Protein AF-A0A2V7S910-F1 (afdb_monomer)

Sequence (69 aa):
MNATPRIPPPVNEPVLSYAPGAAERVELKRALKDLSARQIEIPLIVGGEEVRTGTTVEAVMPHCYRHVL

pLDDT: mean 94.65, std 6.58, range [55.25, 98.31]

Solvent-accessible surface area (backbone atoms only — not comparable to full-atom values): 4834 Å² total; per-residue (Å²): 137,92,78,84,83,82,78,78,81,89,74,85,81,81,85,79,82,62,47,93,91,36,67,67,36,53,51,50,53,50,51,53,52,60,51,72,72,43,68,63,88,83,64,47,75,60,98,85,41,83,44,83,85,85,82,79,79,86,55,51,40,85,94,46,66,90,42,68,62

Mean predicted aligned error: 5.02 Å

Structure (mmCIF, N/CA/C/O backbone):
data_AF-A0A2V7S910-F1
#
_entry.id   AF-A0A2V7S910-F1
#
loop_
_atom_site.group_PDB
_atom_site.id
_atom_site.type_symbol
_atom_site.label_atom_id
_atom_site.label_alt_id
_atom_site.label_comp_id
_atom_site.label_asym_id
_atom_site.label_entity_id
_atom_site.label_seq_id
_atom_site.pdbx_PDB_ins_code
_atom_site.Cartn_x
_atom_site.Cartn_y
_atom_site.Cartn_z
_atom_site.occupancy
_atom_site.B_iso_or_equiv
_atom_site.auth_seq_id
_atom_site.auth_comp_id
_atom_site.auth_asym_id
_atom_site.auth_atom_id
_atom_site.pdbx_PDB_model_num
ATOM 1 N N . MET A 1 1 ? 31.030 11.037 22.736 1.00 55.25 1 MET A N 1
ATOM 2 C CA . MET A 1 1 ? 31.246 11.252 21.288 1.00 55.25 1 MET A CA 1
ATOM 3 C C . MET A 1 1 ? 30.777 12.659 20.965 1.00 55.25 1 MET A C 1
ATOM 5 O O . MET A 1 1 ? 29.605 12.925 21.179 1.00 55.25 1 MET A O 1
ATOM 9 N N . ASN A 1 2 ? 31.668 13.541 20.504 1.00 67.56 2 ASN A N 1
ATOM 10 C CA . ASN A 1 2 ? 31.318 14.905 20.091 1.00 67.56 2 ASN A CA 1
ATOM 11 C C . ASN A 1 2 ? 31.491 14.995 18.571 1.00 67.56 2 ASN A C 1
ATOM 13 O O . ASN A 1 2 ? 32.614 15.130 18.093 1.00 67.56 2 ASN A O 1
ATOM 17 N N . ALA A 1 3 ? 30.399 14.859 17.819 1.00 82.12 3 ALA A N 1
ATOM 18 C CA . ALA A 1 3 ? 30.387 14.981 16.364 1.00 82.12 3 ALA A CA 1
ATOM 19 C C . ALA A 1 3 ? 29.116 15.710 15.916 1.00 82.12 3 ALA A C 1
ATOM 21 O O . ALA A 1 3 ? 28.034 15.441 16.433 1.00 82.12 3 ALA A O 1
ATOM 22 N N . THR A 1 4 ? 29.248 16.613 14.947 1.00 83.75 4 THR A N 1
ATOM 23 C CA . THR A 1 4 ? 28.127 17.235 14.233 1.00 83.75 4 T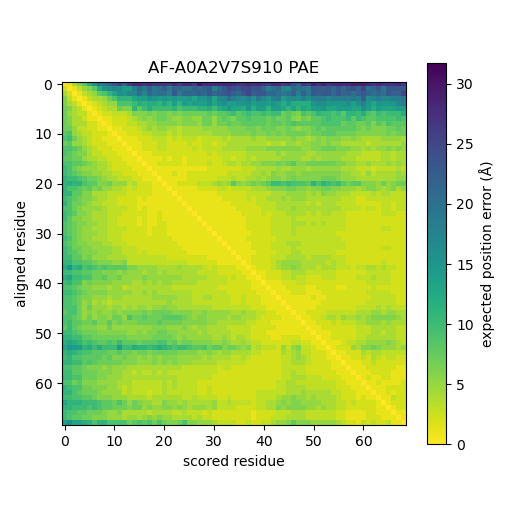HR A CA 1
ATOM 24 C C . THR A 1 4 ? 27.832 16.400 12.985 1.00 83.75 4 THR A C 1
ATOM 26 O O . THR A 1 4 ? 28.612 16.451 12.028 1.00 83.75 4 THR A O 1
ATOM 29 N N . PRO A 1 5 ? 26.759 15.588 12.968 1.00 86.69 5 PRO A N 1
ATOM 30 C CA . PRO A 1 5 ? 26.450 14.754 11.815 1.00 86.69 5 PRO A CA 1
ATOM 31 C C . PRO A 1 5 ? 26.102 15.631 10.607 1.00 86.69 5 PRO A C 1
ATOM 33 O O . PRO A 1 5 ? 25.327 16.581 10.713 1.00 86.69 5 PRO A O 1
ATOM 36 N N . ARG A 1 6 ? 26.674 15.309 9.444 1.00 88.88 6 ARG A N 1
ATOM 37 C CA . ARG A 1 6 ? 26.274 15.901 8.164 1.00 88.88 6 ARG A CA 1
ATOM 38 C C . ARG A 1 6 ? 25.178 15.046 7.546 1.00 88.88 6 ARG A C 1
ATOM 40 O O . ARG A 1 6 ? 25.408 13.882 7.233 1.00 88.88 6 ARG A O 1
ATOM 47 N N . ILE A 1 7 ? 24.007 15.641 7.367 1.00 92.38 7 ILE A N 1
ATOM 48 C CA . ILE A 1 7 ? 22.883 15.016 6.670 1.00 92.38 7 ILE A CA 1
ATOM 49 C C . ILE A 1 7 ? 23.148 15.125 5.157 1.00 92.38 7 ILE A C 1
ATOM 51 O O . ILE A 1 7 ? 23.522 16.211 4.701 1.00 92.38 7 ILE A O 1
ATOM 55 N N . PRO A 1 8 ? 22.999 14.038 4.374 1.00 93.38 8 PRO A N 1
ATOM 56 C CA . PRO A 1 8 ? 23.075 14.108 2.919 1.00 93.38 8 PRO A CA 1
ATOM 57 C C . PRO A 1 8 ? 22.052 15.109 2.362 1.00 93.38 8 PRO A C 1
ATOM 59 O O . PRO A 1 8 ? 20.921 15.149 2.854 1.00 93.38 8 PRO A O 1
ATOM 62 N N . PRO A 1 9 ? 22.409 15.920 1.354 1.00 94.94 9 PRO A N 1
ATOM 63 C CA . PRO A 1 9 ? 21.441 16.807 0.726 1.00 94.94 9 PRO A CA 1
ATOM 64 C C . PRO A 1 9 ? 20.320 15.977 0.078 1.00 94.94 9 PRO A C 1
ATOM 66 O O . PRO A 1 9 ? 20.614 14.947 -0.535 1.00 94.94 9 PRO A O 1
ATOM 69 N N . PRO A 1 10 ? 19.049 16.397 0.198 1.00 95.25 10 PRO A N 1
ATOM 70 C CA . PRO A 1 10 ? 17.952 15.692 -0.445 1.00 95.25 10 PRO A CA 1
ATOM 71 C C . PRO A 1 10 ? 18.091 15.782 -1.968 1.00 95.25 10 PRO A C 1
ATOM 73 O O . PRO A 1 10 ? 18.440 16.831 -2.512 1.00 95.25 10 PRO A O 1
ATOM 76 N N . VAL A 1 11 ? 17.785 14.682 -2.650 1.00 97.19 11 VAL A N 1
ATOM 77 C CA . VAL A 1 11 ? 17.682 14.607 -4.111 1.00 97.19 11 VAL A CA 1
ATOM 78 C C . VAL A 1 11 ? 16.317 14.040 -4.478 1.00 97.19 11 VAL A C 1
ATOM 80 O O . VAL A 1 11 ? 15.725 13.295 -3.699 1.00 97.19 11 VAL A O 1
ATOM 83 N N . ASN A 1 12 ? 15.802 14.409 -5.649 1.00 98.12 12 ASN A N 1
ATOM 84 C CA . ASN A 1 12 ? 14.529 13.873 -6.119 1.00 98.12 12 ASN A CA 1
ATOM 85 C C . ASN A 1 12 ? 14.666 12.376 -6.420 1.00 98.12 12 ASN A C 1
ATOM 87 O O . ASN A 1 12 ? 15.611 11.968 -7.097 1.00 98.12 12 ASN A O 1
ATOM 91 N N . GLU A 1 13 ? 13.687 11.585 -5.981 1.00 97.19 13 GLU A N 1
ATOM 92 C CA . GLU A 1 13 ? 13.591 10.173 -6.354 1.00 97.19 13 GLU A CA 1
ATOM 93 C C . GLU A 1 13 ? 13.269 10.056 -7.860 1.00 97.19 13 GLU A C 1
ATOM 95 O O . GLU A 1 13 ? 12.367 10.754 -8.347 1.00 97.19 13 GLU A O 1
ATOM 100 N N . PRO A 1 14 ? 13.987 9.219 -8.632 1.00 96.88 14 PRO A N 1
ATOM 101 C CA . PRO A 1 14 ? 13.712 9.032 -10.051 1.00 96.88 14 PRO A CA 1
ATOM 102 C C . PRO A 1 14 ? 12.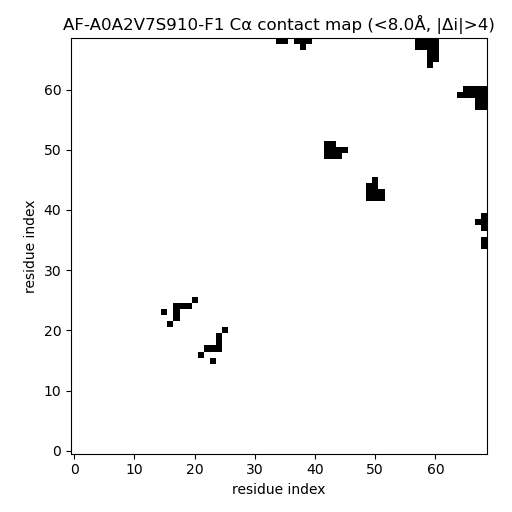343 8.382 -10.289 1.00 96.88 14 PRO A C 1
ATOM 104 O O . PRO A 1 14 ? 11.947 7.428 -9.622 1.00 96.88 14 PRO A O 1
ATOM 107 N N . VAL A 1 15 ? 11.632 8.854 -11.315 1.00 97.56 15 VAL A N 1
ATOM 108 C CA . VAL A 1 15 ? 10.394 8.216 -11.778 1.00 97.56 15 VAL A CA 1
ATOM 109 C C . VAL A 1 15 ? 10.745 7.006 -12.640 1.00 97.56 15 VAL A C 1
ATOM 111 O O . VAL A 1 15 ? 11.402 7.141 -13.672 1.00 97.56 15 VAL A O 1
ATOM 114 N N . LEU A 1 16 ? 10.287 5.824 -12.229 1.00 97.62 16 LEU A N 1
ATOM 115 C CA . LEU A 1 16 ? 10.490 4.586 -12.982 1.00 97.62 16 LEU A CA 1
ATOM 116 C C . LEU A 1 16 ? 9.532 4.483 -14.180 1.00 97.62 16 LEU A C 1
ATOM 118 O O . LEU A 1 16 ? 8.443 5.057 -14.183 1.00 97.62 16 LEU A O 1
ATOM 122 N N . SER A 1 17 ? 9.933 3.724 -15.201 1.00 97.44 17 SER A N 1
ATOM 123 C CA . SER A 1 17 ? 9.214 3.650 -16.480 1.00 97.44 17 SER A CA 1
ATOM 124 C C . SER A 1 17 ? 8.029 2.682 -16.469 1.00 97.44 17 SER A C 1
ATOM 126 O O . SER A 1 17 ? 7.036 2.906 -17.161 1.00 97.44 17 SER A O 1
ATOM 128 N N . TYR A 1 18 ? 8.150 1.573 -15.729 1.00 97.31 18 TYR A N 1
ATOM 129 C CA . TYR A 1 18 ? 7.218 0.442 -15.758 1.00 97.31 18 TYR A CA 1
ATOM 130 C C . TYR A 1 18 ? 6.943 -0.097 -17.172 1.00 97.31 18 TYR A C 1
ATOM 132 O O . TYR A 1 18 ? 5.856 -0.628 -17.452 1.00 97.31 18 TYR A O 1
ATOM 140 N N . ALA A 1 19 ? 7.925 0.028 -18.069 1.00 97.69 19 ALA A N 1
ATOM 141 C CA . ALA A 1 19 ? 7.845 -0.453 -19.440 1.00 97.69 19 ALA A CA 1
ATOM 142 C C . ALA A 1 19 ? 7.666 -1.987 -19.498 1.00 97.69 19 ALA A C 1
ATOM 144 O O . ALA A 1 19 ? 7.984 -2.705 -18.542 1.00 97.69 19 ALA A O 1
ATOM 145 N N . PRO A 1 20 ? 7.134 -2.542 -20.602 1.00 97.12 20 PRO A N 1
ATOM 146 C CA . PRO A 1 20 ? 7.068 -3.990 -20.786 1.00 97.12 20 PRO A CA 1
ATOM 147 C C . PRO A 1 20 ? 8.449 -4.648 -20.622 1.00 97.12 20 PRO A C 1
ATOM 149 O O . PRO A 1 20 ? 9.410 -4.236 -21.259 1.00 97.12 20 PRO A O 1
ATOM 152 N N . GLY A 1 21 ? 8.540 -5.668 -19.763 1.00 94.75 21 GLY A N 1
ATOM 153 C CA . GLY A 1 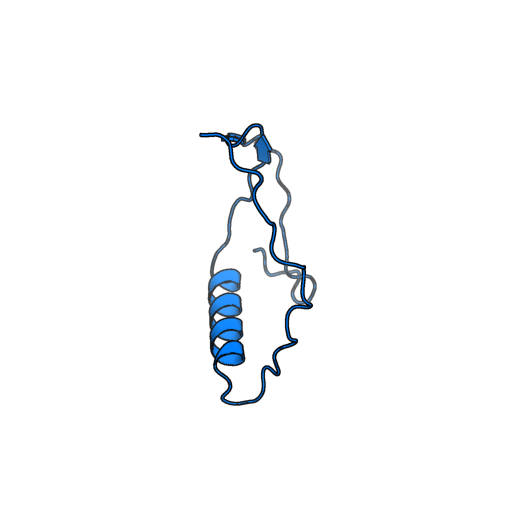21 ? 9.792 -6.379 -19.463 1.00 94.75 21 GLY A CA 1
ATOM 154 C C . GLY A 1 21 ? 10.660 -5.746 -18.369 1.00 94.75 21 GLY A C 1
ATOM 155 O O . GLY A 1 21 ? 11.592 -6.396 -17.906 1.00 94.75 21 GLY A O 1
ATOM 156 N N . ALA A 1 22 ? 10.344 -4.529 -17.916 1.00 97.56 22 ALA A N 1
ATOM 157 C CA . ALA A 1 22 ? 11.0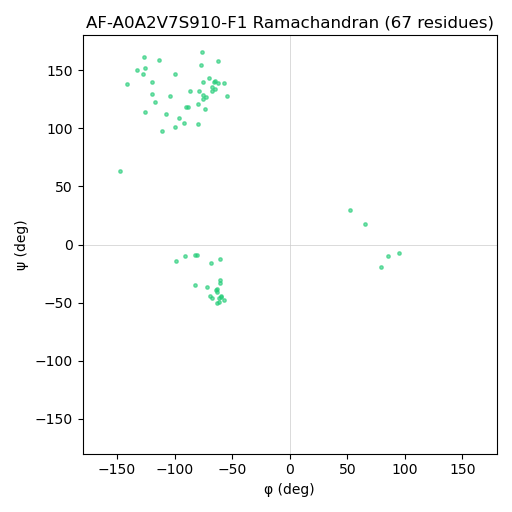79 -3.869 -16.842 1.00 97.56 22 ALA A CA 1
ATOM 158 C C . ALA A 1 22 ? 10.830 -4.554 -15.482 1.00 97.56 22 ALA A C 1
ATOM 160 O O . ALA A 1 22 ? 9.715 -5.018 -15.207 1.00 97.56 22 ALA A O 1
ATOM 161 N N . ALA A 1 23 ? 11.860 -4.625 -14.634 1.00 97.81 23 ALA A N 1
ATOM 162 C CA . ALA A 1 23 ? 11.801 -5.338 -13.356 1.00 97.81 23 ALA A CA 1
ATOM 163 C C . ALA A 1 23 ? 10.765 -4.717 -12.405 1.00 97.81 23 ALA A C 1
ATOM 165 O O . ALA A 1 23 ? 9.951 -5.439 -11.826 1.00 97.81 23 ALA A O 1
ATOM 166 N N . GLU A 1 24 ? 10.687 -3.385 -12.356 1.00 97.75 24 GLU A N 1
ATOM 167 C CA . GLU A 1 24 ? 9.736 -2.650 -11.519 1.00 97.75 24 GLU A CA 1
ATOM 168 C C . GLU A 1 24 ? 8.275 -2.970 -11.877 1.00 97.75 24 GLU A C 1
ATOM 170 O O . GLU A 1 24 ? 7.389 -2.991 -11.021 1.00 97.75 24 GLU A O 1
ATOM 175 N N . ARG A 1 25 ? 8.000 -3.295 -13.149 1.00 98.31 25 ARG A N 1
ATOM 176 C CA . ARG A 1 25 ? 6.663 -3.700 -13.603 1.00 98.31 25 ARG A CA 1
ATOM 177 C C . ARG A 1 25 ? 6.309 -5.100 -13.106 1.00 98.31 25 ARG A C 1
ATOM 179 O O . ARG A 1 25 ? 5.140 -5.363 -12.815 1.00 98.31 25 ARG A O 1
ATOM 186 N N . VAL A 1 26 ? 7.284 -6.006 -13.045 1.00 98.06 26 VAL A N 1
ATOM 187 C CA . VAL A 1 26 ? 7.090 -7.367 -12.523 1.00 98.06 26 VAL A CA 1
ATOM 188 C C . VAL A 1 26 ? 6.813 -7.312 -11.025 1.00 98.06 26 VAL A C 1
ATOM 190 O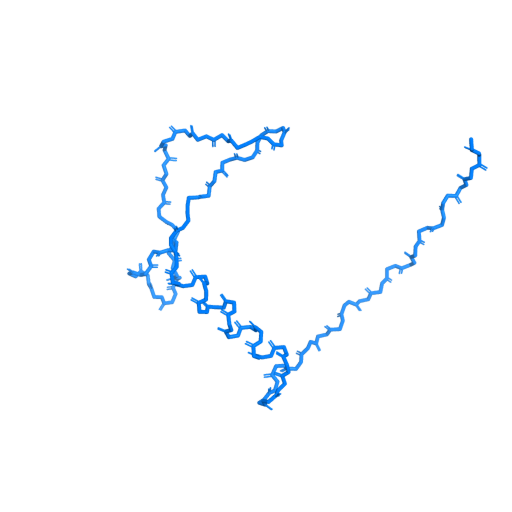 O . VAL A 1 26 ? 5.846 -7.921 -10.564 1.00 98.06 26 VAL A O 1
ATOM 193 N N . GLU A 1 27 ? 7.599 -6.531 -10.287 1.00 98.00 27 GLU A N 1
ATOM 194 C CA . GLU A 1 27 ? 7.422 -6.324 -8.848 1.00 98.00 27 GLU A CA 1
ATOM 195 C C . GLU A 1 27 ? 6.067 -5.692 -8.526 1.00 98.00 27 GLU A C 1
ATOM 197 O O . GLU A 1 27 ? 5.335 -6.217 -7.686 1.00 98.00 27 GLU A O 1
ATOM 202 N N . LEU A 1 28 ? 5.668 -4.651 -9.266 1.00 98.06 28 LEU A N 1
ATOM 203 C CA . LEU A 1 28 ? 4.356 -4.023 -9.111 1.00 98.06 28 LEU A CA 1
ATOM 204 C C . LEU A 1 28 ? 3.218 -5.031 -9.305 1.00 98.06 28 LEU A C 1
ATOM 206 O O . LEU A 1 28 ? 2.301 -5.110 -8.489 1.00 98.06 28 LEU A O 1
ATOM 210 N N . LYS A 1 29 ? 3.270 -5.835 -10.373 1.00 98.00 29 LYS A N 1
ATOM 211 C CA . LYS A 1 29 ? 2.241 -6.851 -10.637 1.00 98.00 29 LYS A CA 1
ATOM 212 C C . LYS A 1 29 ? 2.181 -7.914 -9.545 1.00 98.00 29 LYS A C 1
ATOM 214 O O . LYS A 1 29 ? 1.086 -8.356 -9.201 1.00 98.00 29 LYS A O 1
ATOM 219 N N . ARG A 1 30 ? 3.334 -8.325 -9.015 1.00 98.00 30 ARG A N 1
ATOM 220 C CA . ARG A 1 30 ? 3.406 -9.271 -7.900 1.00 98.00 30 ARG A CA 1
ATOM 221 C C . ARG A 1 30 ? 2.763 -8.678 -6.648 1.00 98.00 30 ARG A C 1
ATOM 223 O O . ARG A 1 30 ? 1.866 -9.302 -6.099 1.00 98.00 30 ARG A O 1
ATOM 230 N N . ALA A 1 31 ? 3.139 -7.459 -6.268 1.00 97.44 31 ALA A N 1
ATOM 231 C CA . ALA A 1 31 ? 2.574 -6.778 -5.107 1.00 97.44 31 ALA A CA 1
ATOM 232 C C . ALA A 1 31 ? 1.054 -6.587 -5.228 1.00 97.44 31 ALA A C 1
ATOM 234 O O . ALA A 1 31 ? 0.325 -6.883 -4.286 1.00 97.44 31 ALA A O 1
ATOM 235 N N . LEU A 1 32 ? 0.555 -6.166 -6.397 1.00 97.06 32 LEU A N 1
ATOM 236 C CA . LEU A 1 32 ? -0.885 -6.031 -6.639 1.00 97.06 32 LEU A CA 1
ATOM 237 C C . LEU A 1 32 ? -1.619 -7.361 -6.458 1.00 97.06 32 LEU A C 1
ATOM 239 O O . LEU A 1 32 ? -2.653 -7.401 -5.796 1.00 97.06 32 LEU A O 1
ATOM 243 N N . LYS A 1 33 ? -1.069 -8.450 -7.009 1.00 97.06 33 LYS A N 1
ATOM 244 C CA . LYS A 1 33 ? -1.638 -9.790 -6.849 1.00 97.06 33 LYS A CA 1
ATOM 245 C C . LYS A 1 33 ? -1.665 -10.198 -5.376 1.00 97.06 33 LYS A C 1
ATOM 247 O O . LYS A 1 33 ? -2.716 -10.609 -4.896 1.00 97.06 33 LYS A O 1
ATOM 252 N N . ASP A 1 34 ? -0.548 -10.041 -4.673 1.00 96.25 34 ASP A N 1
ATOM 253 C CA . ASP A 1 34 ? -0.403 -10.448 -3.275 1.00 96.25 34 ASP A CA 1
ATOM 254 C C . ASP A 1 34 ? -1.333 -9.647 -2.347 1.00 96.25 34 ASP A C 1
ATOM 256 O O . ASP A 1 34 ? -1.940 -10.219 -1.445 1.00 96.25 34 ASP A O 1
ATOM 260 N N . LEU A 1 35 ? -1.499 -8.340 -2.588 1.00 95.38 35 LEU A N 1
ATOM 261 C CA . LEU A 1 35 ? -2.430 -7.491 -1.838 1.00 95.38 35 LEU A CA 1
ATOM 262 C C . LEU A 1 35 ? -3.890 -7.839 -2.132 1.00 95.38 35 LEU A C 1
ATOM 264 O O . LEU A 1 35 ? -4.668 -7.971 -1.201 1.00 95.38 35 LEU A O 1
ATOM 268 N N . SER A 1 36 ? -4.252 -8.050 -3.399 1.00 95.81 36 SER A N 1
ATOM 269 C CA . SER A 1 36 ? -5.624 -8.416 -3.785 1.00 95.81 36 SER A CA 1
ATOM 270 C C . SER A 1 36 ? -6.054 -9.820 -3.343 1.00 95.81 36 SER A C 1
ATOM 272 O O . SER A 1 36 ? -7.229 -10.162 -3.401 1.00 95.81 36 SER A O 1
ATOM 274 N N . ALA A 1 37 ? -5.108 -10.681 -2.968 1.00 96.31 37 ALA A N 1
ATOM 275 C CA . ALA A 1 37 ? -5.391 -12.068 -2.610 1.00 96.31 37 ALA A CA 1
ATOM 276 C C . ALA A 1 37 ? -5.660 -12.268 -1.112 1.00 96.31 37 ALA A C 1
ATOM 278 O O . ALA A 1 37 ? -6.050 -13.364 -0.709 1.00 96.31 37 ALA A O 1
ATOM 279 N N . ARG A 1 38 ? -5.422 -11.248 -0.284 1.00 94.44 38 ARG A N 1
ATOM 280 C CA . ARG A 1 38 ? -5.539 -11.329 1.173 1.00 94.44 38 ARG A CA 1
ATOM 281 C C . ARG A 1 38 ? -6.436 -10.216 1.683 1.00 94.44 38 ARG A C 1
ATOM 283 O O . ARG A 1 38 ? -6.395 -9.122 1.141 1.00 94.44 38 ARG A O 1
ATOM 290 N N . GLN A 1 39 ? -7.169 -10.514 2.748 1.00 94.94 39 GLN A N 1
ATOM 291 C CA . GLN A 1 39 ? -7.857 -9.505 3.539 1.00 94.94 39 GLN A CA 1
ATOM 292 C C . GLN A 1 39 ? -7.086 -9.273 4.826 1.00 94.94 39 GLN A C 1
ATOM 294 O O . GLN A 1 39 ? -6.740 -10.244 5.510 1.00 94.94 39 GLN A O 1
ATOM 299 N N . ILE A 1 40 ? -6.771 -8.015 5.131 1.00 94.06 40 ILE A N 1
ATOM 300 C CA . ILE A 1 40 ? -6.080 -7.665 6.374 1.00 94.06 40 ILE A CA 1
ATOM 301 C C . ILE A 1 40 ? -6.886 -6.728 7.251 1.00 94.06 40 ILE A C 1
ATOM 303 O O . ILE A 1 40 ? -7.477 -5.752 6.806 1.00 94.06 40 ILE A O 1
ATOM 307 N N . GLU A 1 41 ? -6.823 -6.992 8.549 1.00 94.06 41 GLU A N 1
ATOM 308 C CA . GLU A 1 41 ? -7.267 -6.035 9.547 1.00 94.06 41 GLU A CA 1
ATOM 309 C C . GLU A 1 41 ? -6.213 -4.928 9.672 1.00 94.06 41 GLU A C 1
ATOM 311 O O . GLU A 1 41 ? -5.026 -5.212 9.840 1.00 94.06 41 GLU A O 1
ATOM 316 N N . ILE A 1 42 ? -6.644 -3.670 9.573 1.00 95.62 42 ILE A N 1
ATOM 317 C CA . ILE A 1 42 ? -5.784 -2.495 9.745 1.00 95.62 42 ILE A CA 1
ATOM 318 C C . ILE A 1 42 ? -6.010 -1.970 11.170 1.00 95.62 42 ILE A C 1
ATOM 320 O O . ILE A 1 42 ? -7.035 -1.327 11.415 1.00 95.62 42 ILE A O 1
ATOM 324 N N . PRO A 1 43 ? -5.107 -2.255 12.128 1.00 96.56 43 PRO A N 1
ATOM 325 C CA . PRO A 1 43 ? -5.272 -1.812 13.504 1.00 96.56 43 PRO A CA 1
ATOM 326 C C . PRO A 1 43 ? -4.938 -0.327 13.654 1.00 96.56 43 PRO A C 1
ATOM 328 O O . PRO A 1 43 ? -4.279 0.292 12.814 1.00 96.56 43 PRO A O 1
ATOM 331 N N . LEU A 1 44 ? -5.342 0.241 14.786 1.00 97.25 44 LEU A N 1
ATOM 332 C CA . LEU A 1 44 ? -4.810 1.522 15.231 1.00 97.25 44 LEU A CA 1
ATOM 333 C C . LEU A 1 44 ? -3.396 1.299 15.773 1.00 97.25 44 LEU A C 1
ATOM 335 O O . LEU A 1 44 ? -3.169 0.332 16.494 1.00 97.25 44 LEU A O 1
ATOM 339 N N . ILE A 1 45 ? -2.467 2.210 15.481 1.00 97.56 45 ILE A N 1
ATOM 340 C CA . ILE A 1 45 ? -1.130 2.202 16.087 1.00 97.56 45 ILE A CA 1
ATOM 341 C C . ILE A 1 45 ? -1.042 3.355 17.086 1.00 97.56 45 ILE A C 1
ATOM 343 O O . ILE A 1 45 ? -1.063 4.522 16.691 1.00 97.56 45 ILE A O 1
ATOM 347 N N . VAL A 1 46 ? -0.949 3.043 18.382 1.00 97.38 46 VAL A N 1
ATOM 348 C CA . VAL A 1 46 ? -0.901 4.035 19.471 1.00 97.38 46 VAL A CA 1
ATOM 349 C C . VAL A 1 46 ? 0.327 3.770 20.329 1.00 97.38 46 VAL A C 1
ATOM 351 O O . VAL A 1 46 ? 0.440 2.730 20.965 1.00 97.38 46 VAL A O 1
ATOM 354 N N . GLY A 1 47 ? 1.282 4.704 20.324 1.00 96.94 47 GLY A N 1
ATOM 355 C CA . GLY A 1 47 ? 2.539 4.534 21.063 1.00 96.94 47 GLY A CA 1
ATOM 356 C C . GLY A 1 47 ? 3.432 3.396 20.548 1.00 96.94 47 GLY A C 1
ATOM 357 O O . GLY A 1 47 ? 4.324 2.971 21.268 1.00 96.94 47 GLY A O 1
ATOM 358 N N . GLY A 1 48 ? 3.203 2.916 19.320 1.00 96.88 48 GLY A N 1
ATOM 359 C CA . GLY A 1 48 ? 3.929 1.790 18.722 1.00 96.88 48 GLY A CA 1
ATOM 360 C C . GLY A 1 48 ? 3.238 0.433 18.876 1.00 96.88 48 GLY A C 1
ATOM 361 O O . GLY A 1 48 ? 3.669 -0.522 18.242 1.00 96.88 48 GLY A O 1
ATOM 362 N N . GLU A 1 49 ? 2.149 0.362 19.640 1.00 97.19 49 GLU A N 1
ATOM 363 C CA . GLU A 1 49 ? 1.388 -0.869 19.861 1.00 97.19 49 GLU A CA 1
ATOM 364 C C . GLU A 1 49 ? 0.135 -0.926 18.979 1.00 97.19 49 GLU A C 1
ATOM 366 O O . GLU A 1 49 ? -0.502 0.101 18.707 1.00 97.19 49 GLU A O 1
ATOM 371 N N . GLU A 1 50 ? -0.240 -2.138 18.564 1.00 97.69 50 GLU A N 1
ATOM 372 C CA . GLU A 1 50 ? -1.498 -2.393 17.861 1.00 97.69 50 GLU A CA 1
ATOM 373 C C . GLU A 1 50 ? -2.682 -2.359 18.837 1.00 97.69 50 GL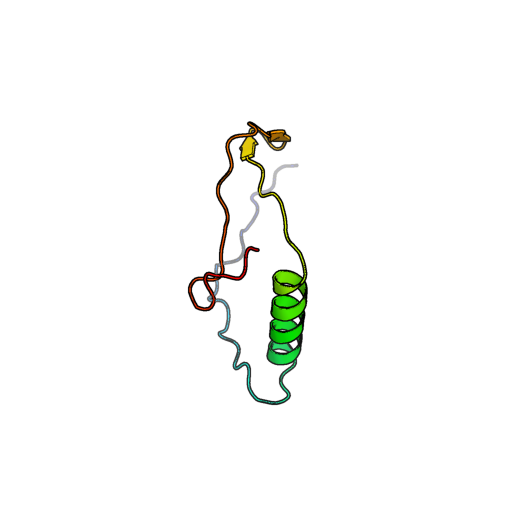U A C 1
ATOM 375 O O . GLU A 1 50 ? -2.740 -3.112 19.809 1.00 97.69 50 GLU A O 1
ATOM 380 N N . VAL A 1 51 ? -3.677 -1.521 18.546 1.00 97.25 51 VAL A N 1
ATOM 381 C CA . VAL A 1 51 ? -4.916 -1.404 19.320 1.00 97.25 51 VAL A CA 1
ATOM 382 C C . VAL A 1 51 ? -6.109 -1.746 18.435 1.00 97.25 51 VAL A C 1
ATOM 384 O O . VAL A 1 51 ? -6.288 -1.188 17.350 1.00 97.25 51 VAL A O 1
ATOM 387 N N . ARG A 1 52 ? -6.964 -2.647 18.930 1.00 96.88 52 ARG A N 1
ATOM 388 C CA . ARG A 1 52 ? -8.186 -3.101 18.254 1.00 96.88 52 ARG A CA 1
ATOM 389 C C . ARG A 1 52 ? -9.407 -2.719 19.080 1.00 96.88 52 ARG A C 1
ATOM 391 O O . ARG A 1 52 ? -9.519 -3.103 20.239 1.00 96.88 52 ARG A O 1
ATOM 398 N N . THR A 1 53 ? -10.321 -1.960 18.484 1.00 95.06 53 THR A N 1
ATOM 399 C CA . THR A 1 53 ? -11.544 -1.477 19.151 1.00 95.06 53 THR A CA 1
ATOM 400 C C . THR A 1 53 ? -12.777 -2.318 18.820 1.00 95.06 53 THR A C 1
ATOM 402 O O . THR A 1 53 ? -13.804 -2.175 19.474 1.00 95.06 53 THR A O 1
ATOM 405 N N . GLY A 1 54 ? -12.700 -3.165 17.787 1.00 93.81 54 GLY A N 1
ATOM 406 C CA . GLY A 1 54 ? -13.837 -3.907 17.233 1.00 93.81 54 GLY A CA 1
ATOM 407 C C . GLY A 1 54 ? -14.742 -3.077 16.311 1.00 93.81 54 GLY A C 1
ATOM 408 O O . GLY A 1 54 ? -15.443 -3.647 15.478 1.00 93.81 54 GLY A O 1
ATOM 409 N N . THR A 1 55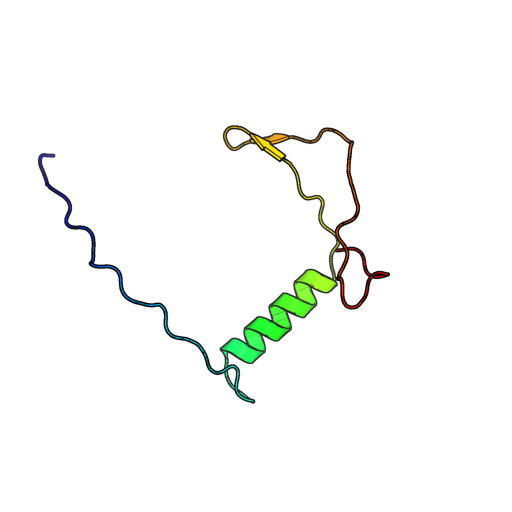 ? -14.690 -1.743 16.386 1.00 95.38 55 THR A N 1
ATOM 410 C CA . THR A 1 55 ? -15.380 -0.848 15.447 1.00 95.38 55 THR A CA 1
ATOM 411 C C . THR A 1 55 ? -14.563 -0.734 14.166 1.00 95.38 55 THR A C 1
ATOM 413 O O . THR A 1 55 ? -13.550 -0.037 14.133 1.00 95.38 55 THR A O 1
ATOM 416 N N . THR A 1 56 ? -15.001 -1.419 13.113 1.00 95.50 56 THR A N 1
ATOM 417 C CA . THR A 1 56 ? -14.287 -1.501 11.832 1.00 95.50 56 THR A CA 1
ATOM 418 C C . THR A 1 56 ? -15.184 -1.105 10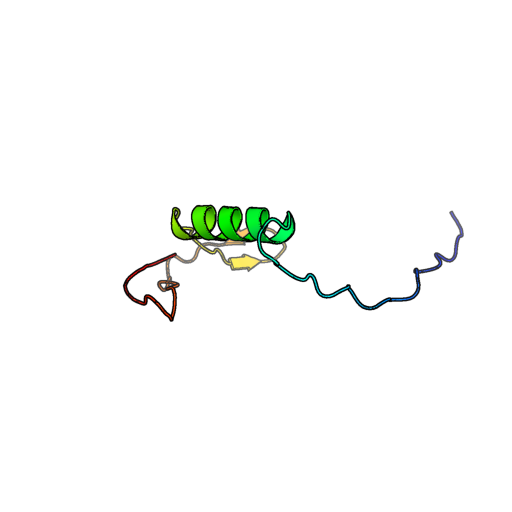.661 1.00 95.50 56 THR A C 1
ATOM 420 O O . THR A 1 56 ? -16.410 -1.074 10.774 1.00 95.50 56 THR A O 1
ATOM 423 N N . VAL A 1 57 ? -14.552 -0.768 9.537 1.00 95.38 57 VAL A N 1
ATOM 424 C CA . VAL A 1 57 ? -15.201 -0.550 8.240 1.00 95.38 57 VAL A CA 1
ATOM 425 C C . VAL A 1 57 ? -14.416 -1.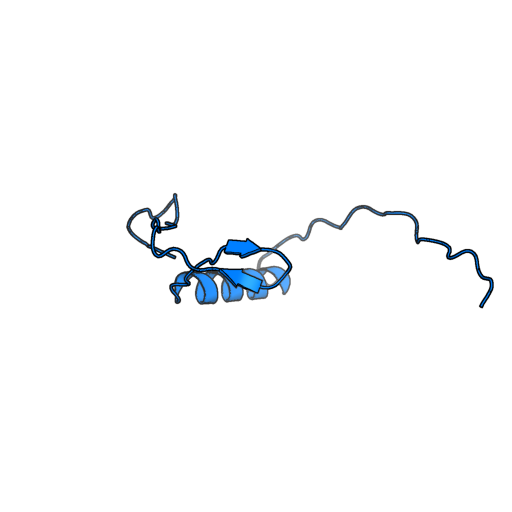298 7.171 1.00 95.38 57 VAL A C 1
ATOM 427 O O . VAL A 1 57 ? -13.201 -1.460 7.294 1.00 95.38 57 VAL A O 1
ATOM 430 N N . GLU A 1 58 ? -15.097 -1.742 6.121 1.00 96.81 58 GLU A N 1
ATOM 431 C CA . GLU A 1 58 ? -14.448 -2.426 5.005 1.00 96.81 58 GLU A CA 1
ATOM 432 C C . GLU A 1 58 ? -13.649 -1.433 4.151 1.00 96.81 58 GLU A C 1
ATOM 434 O O . GLU A 1 58 ? -14.179 -0.428 3.669 1.00 96.81 58 GLU A O 1
ATOM 439 N N . ALA A 1 59 ? -12.370 -1.735 3.927 1.00 96.44 59 ALA A N 1
ATOM 440 C CA . ALA A 1 59 ? -11.570 -1.075 2.908 1.00 96.44 59 ALA A CA 1
ATOM 441 C C . ALA A 1 59 ? -11.747 -1.832 1.587 1.00 96.44 59 ALA A C 1
ATOM 443 O O . ALA A 1 59 ? -11.413 -3.008 1.483 1.00 96.44 59 ALA A O 1
ATOM 444 N N . VAL A 1 60 ? -12.281 -1.165 0.567 1.00 97.12 60 VAL A N 1
ATOM 445 C CA . VAL A 1 60 ? -12.567 -1.785 -0.737 1.00 97.12 60 VAL A CA 1
ATOM 446 C C . VAL A 1 60 ? -11.696 -1.200 -1.838 1.00 97.12 60 VAL A C 1
ATOM 448 O O . VAL A 1 60 ? -11.215 -0.071 -1.737 1.00 97.12 60 VAL A O 1
ATOM 451 N N . MET A 1 61 ? -11.539 -1.935 -2.938 1.00 96.88 61 MET A N 1
ATOM 452 C CA . MET A 1 61 ? -10.955 -1.388 -4.163 1.00 96.88 61 MET A CA 1
ATOM 453 C C . MET A 1 61 ? -11.961 -0.454 -4.856 1.00 96.88 61 MET A C 1
ATOM 455 O O . MET A 1 61 ? -12.975 -0.942 -5.351 1.00 96.88 61 MET A O 1
ATOM 459 N N . PRO A 1 62 ? -11.708 0.862 -5.008 1.00 96.94 62 PRO A N 1
ATOM 460 C CA . PRO A 1 62 ? -12.713 1.774 -5.573 1.00 96.94 62 PRO A CA 1
ATOM 461 C C . PRO A 1 62 ? -13.146 1.420 -7.005 1.00 96.94 62 PRO A C 1
ATOM 463 O O . PRO A 1 62 ? -14.300 1.599 -7.379 1.00 96.94 62 PRO A O 1
ATOM 466 N N . HIS A 1 63 ? -12.229 0.869 -7.805 1.00 96.69 63 HIS A N 1
ATOM 467 C CA . HIS A 1 63 ? -12.495 0.420 -9.176 1.00 96.69 63 HIS A CA 1
ATOM 468 C C . HIS A 1 63 ? -13.167 -0.967 -9.251 1.00 96.69 63 HIS A C 1
ATOM 470 O O . HIS A 1 63 ? -13.580 -1.392 -10.326 1.00 96.69 63 HIS A O 1
ATOM 476 N N . CYS A 1 64 ? -13.275 -1.680 -8.126 1.00 95.81 64 CYS A N 1
ATOM 477 C CA . CYS A 1 64 ? -13.904 -2.991 -7.995 1.00 95.81 64 CYS A CA 1
ATOM 478 C C . CYS A 1 64 ? -14.542 -3.098 -6.600 1.00 95.81 64 CYS A C 1
ATOM 480 O O . CYS A 1 64 ? -14.127 -3.898 -5.772 1.00 95.81 64 CYS A O 1
ATOM 482 N N . TYR A 1 65 ? -15.534 -2.251 -6.314 1.00 93.81 65 TYR A N 1
ATOM 483 C CA . TYR A 1 65 ? -16.036 -2.004 -4.950 1.00 93.81 65 TYR A CA 1
ATOM 484 C C . TYR A 1 65 ? -16.618 -3.230 -4.223 1.00 93.81 65 TYR A C 1
ATOM 486 O O . TYR A 1 65 ? -16.853 -3.174 -3.024 1.00 93.81 65 TYR A O 1
ATOM 494 N N . ARG A 1 66 ? -16.869 -4.339 -4.934 1.00 95.12 66 ARG A N 1
ATOM 495 C CA . ARG A 1 66 ? -17.294 -5.621 -4.340 1.00 95.12 66 ARG A CA 1
ATOM 496 C C . ARG A 1 66 ? -16.115 -6.439 -3.800 1.00 95.12 66 ARG A C 1
ATOM 498 O O . ARG A 1 66 ? -16.331 -7.474 -3.182 1.00 95.12 66 ARG A O 1
ATOM 505 N N . HIS A 1 67 ? -14.887 -6.014 -4.084 1.00 94.69 67 HIS A N 1
ATOM 506 C CA . HIS A 1 67 ? -13.661 -6.623 -3.603 1.00 94.69 67 HIS A CA 1
ATOM 507 C C . HIS A 1 67 ? -13.174 -5.875 -2.356 1.00 94.69 67 HIS A C 1
ATOM 509 O O . HIS A 1 67 ? -12.713 -4.732 -2.446 1.00 94.69 67 HIS A O 1
ATOM 515 N N . VAL A 1 68 ? -13.295 -6.543 -1.210 1.00 94.31 68 VAL A N 1
ATOM 516 C CA . VAL A 1 68 ? -12.795 -6.089 0.094 1.00 94.31 68 VAL A CA 1
ATOM 517 C C . VAL A 1 68 ? -11.338 -6.538 0.248 1.00 94.31 68 VAL A C 1
ATOM 519 O O . VAL A 1 68 ? -11.035 -7.696 -0.059 1.00 94.31 68 VAL A O 1
ATOM 522 N N . LEU A 1 69 ? -10.477 -5.604 0.660 1.00 90.69 69 LEU A N 1
ATOM 523 C CA . LEU A 1 69 ? -9.031 -5.754 0.892 1.00 90.69 69 LEU A CA 1
ATOM 524 C C . LEU A 1 69 ? -8.688 -6.260 2.299 1.00 90.69 69 LEU A C 1
ATOM 526 O O . LEU A 1 69 ? -9.605 -6.429 3.127 1.00 90.69 69 LEU A O 1
#

Secondary structure (DSSP, 8-state):
----PPPPPP-PPPPP---TT-HHHHHHHHHHHHHHT------EEETTEEE--S-----EETTEEEEE-

Foldseek 3Di:
DDDDDDDDDDDDDDDDDLDVPDPVVVVVVVVVVVVLVDADDDADQDPNDGDDDVDDDFDADPVGRVRTD

Nearest PDB structures (foldseek):
  4ids-assembly1_A  TM=9.373E-01  e=1.829E-03  Mycobacterium tuberculosis H37Rv
  4lem-assembly3_E  TM=9.365E-01  e=4.407E-03  Mycobacterium tuberculosis H37Rv
  4oe5-assembly2_D  TM=9.269E-01  e=7.139E-02  Homo sapiens
  3v9h-assembly2_C  TM=9.305E-01  e=8.266E-02  Homo sapiens
  4oe5-assembly2_C  TM=9.129E-01  e=8.894E-02  Homo sapiens

Radius of gyration: 19.67 Å; Cα contacts (8 Å, |Δi|>4): 36; chains: 1; bounding box: 49×29×42 Å